Protein AF-A0A812PJ36-F1 (afdb_monomer_lite)

Sequence (92 aa):
MQVAGADQSSIDAIKAVGGSVTIVYMERVALRAHIKPWKFEVLPRTARPTMKMVTYLEKMKARGCHVRYIKPLWLIEEEKRLQSQLRELKTE

Secondary structure (DSSP, 8-state):
-EES---HHHHHHHHHT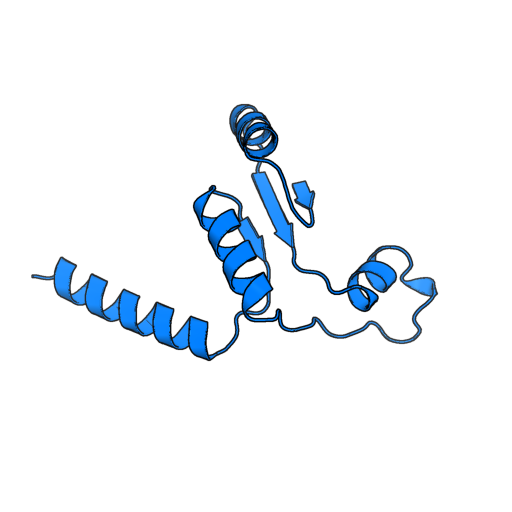T---EEE---HHHHHHHH-GGG-SSPPPPPPPPHHHHHHHHHHHHTT-EEE----HHHHHHHHHHHHHHHHTTT-

Radius of gyration: 16.74 Å; chains: 1; bounding box: 37×35×44 Å

Structure (mmCIF, N/CA/C/O backbone):
data_AF-A0A812PJ36-F1
#
_entry.id   AF-A0A812PJ36-F1
#
loop_
_atom_site.group_PDB
_atom_site.id
_atom_site.type_symbol
_atom_site.label_atom_id
_atom_site.label_alt_id
_atom_site.label_comp_id
_atom_site.label_asym_id
_atom_site.label_entity_id
_atom_site.label_seq_id
_atom_site.pdbx_PDB_ins_code
_atom_site.Cartn_x
_atom_site.Cartn_y
_atom_site.Cartn_z
_atom_site.occupancy
_atom_site.B_iso_or_equiv
_atom_site.auth_seq_id
_atom_site.auth_comp_id
_atom_site.auth_asym_id
_atom_site.auth_atom_id
_atom_site.pdbx_PDB_model_num
ATOM 1 N N . MET A 1 1 ? 0.221 9.675 -6.667 1.00 82.38 1 MET A N 1
ATOM 2 C CA . MET A 1 1 ? 1.506 8.950 -6.830 1.00 82.38 1 MET A CA 1
ATOM 3 C C . MET A 1 1 ? 1.353 7.510 -6.341 1.00 82.38 1 MET A C 1
ATOM 5 O O . MET A 1 1 ? 0.707 7.322 -5.316 1.00 82.38 1 MET A O 1
ATOM 9 N N . GLN A 1 2 ? 1.883 6.512 -7.063 1.00 87.38 2 GLN A N 1
ATOM 10 C CA . GLN A 1 2 ? 1.803 5.086 -6.689 1.00 87.38 2 GLN A CA 1
ATOM 11 C C . GLN A 1 2 ? 3.196 4.529 -6.378 1.00 87.38 2 GLN A C 1
ATOM 13 O O . GLN A 1 2 ? 4.080 4.615 -7.226 1.00 87.38 2 GLN A O 1
ATOM 18 N N . VAL A 1 3 ? 3.390 3.982 -5.177 1.00 89.81 3 VAL A N 1
ATOM 19 C CA . VAL A 1 3 ? 4.692 3.485 -4.686 1.00 89.81 3 VAL A CA 1
ATOM 20 C C . VAL A 1 3 ? 4.530 2.255 -3.786 1.00 89.81 3 VAL A C 1
ATOM 22 O O . VAL A 1 3 ? 3.426 1.935 -3.359 1.00 89.81 3 VAL A O 1
ATOM 25 N N . ALA A 1 4 ? 5.628 1.557 -3.482 1.00 87.25 4 ALA A N 1
ATOM 26 C CA . ALA A 1 4 ? 5.627 0.424 -2.546 1.00 87.25 4 ALA A CA 1
ATOM 27 C C . ALA A 1 4 ? 5.698 0.856 -1.064 1.00 87.25 4 ALA A C 1
ATOM 29 O O . ALA A 1 4 ? 5.265 0.121 -0.181 1.00 87.25 4 ALA A O 1
ATOM 30 N N . GLY A 1 5 ? 6.227 2.049 -0.792 1.00 88.31 5 GLY A N 1
ATOM 31 C CA . GLY A 1 5 ? 6.380 2.617 0.544 1.00 88.31 5 GLY A CA 1
ATOM 32 C C . GLY A 1 5 ? 6.810 4.079 0.456 1.00 88.31 5 GLY A C 1
ATOM 33 O O . GLY A 1 5 ? 7.219 4.538 -0.611 1.00 88.31 5 GLY A O 1
ATOM 34 N N . ALA A 1 6 ? 6.670 4.806 1.560 1.00 88.81 6 ALA A N 1
ATOM 35 C CA . ALA A 1 6 ? 7.080 6.202 1.673 1.00 88.81 6 ALA A CA 1
ATOM 36 C C . ALA A 1 6 ? 7.383 6.555 3.137 1.00 88.81 6 ALA A C 1
ATOM 38 O O . ALA A 1 6 ? 6.799 5.970 4.055 1.00 88.81 6 ALA A O 1
ATOM 39 N N . ASP A 1 7 ? 8.266 7.525 3.349 1.00 90.50 7 ASP A N 1
ATOM 40 C CA . ASP A 1 7 ? 8.557 8.075 4.670 1.00 90.50 7 ASP A CA 1
ATOM 41 C C . ASP A 1 7 ? 7.520 9.119 5.086 1.00 90.50 7 ASP A C 1
ATOM 43 O O . ASP A 1 7 ? 6.831 9.709 4.251 1.00 90.50 7 ASP A O 1
ATOM 47 N N . GLN A 1 8 ? 7.418 9.362 6.395 1.00 88.06 8 GLN A N 1
ATOM 48 C CA . GLN A 1 8 ? 6.438 10.296 6.951 1.00 88.06 8 GLN A CA 1
ATOM 49 C C . GLN A 1 8 ? 6.622 11.715 6.391 1.00 88.06 8 GLN A C 1
ATOM 51 O O . GLN A 1 8 ? 5.665 12.314 5.913 1.00 88.06 8 GLN A O 1
ATOM 56 N N . SER A 1 9 ? 7.864 12.204 6.347 1.00 92.00 9 SER A N 1
ATOM 57 C CA . SER A 1 9 ? 8.197 13.523 5.797 1.00 92.00 9 SER A CA 1
ATOM 58 C C . SER A 1 9 ? 7.774 13.676 4.334 1.00 92.00 9 SER A C 1
ATOM 60 O O . SER A 1 9 ? 7.232 14.709 3.948 1.00 92.00 9 SER A O 1
ATOM 62 N N . SER A 1 10 ? 7.968 12.637 3.517 1.00 89.56 10 SER A N 1
ATOM 63 C CA . SER A 1 10 ? 7.564 12.643 2.109 1.00 89.56 10 SER A CA 1
ATOM 64 C C . SER A 1 10 ? 6.046 12.634 1.948 1.00 89.56 10 SER A C 1
ATOM 66 O O . SER A 1 10 ? 5.518 13.323 1.077 1.00 89.56 10 SER A O 1
ATOM 68 N N . ILE A 1 11 ? 5.334 11.875 2.784 1.00 90.00 11 ILE A N 1
ATOM 69 C CA . ILE A 1 11 ? 3.867 11.837 2.777 1.00 90.00 11 ILE A CA 1
ATOM 70 C C . ILE A 1 11 ? 3.304 13.217 3.114 1.00 90.00 11 ILE A C 1
ATOM 72 O O . ILE A 1 11 ? 2.399 13.688 2.424 1.00 90.00 11 ILE A O 1
ATOM 76 N N . ASP A 1 12 ? 3.852 13.867 4.137 1.00 91.31 12 ASP A N 1
ATOM 77 C CA . ASP A 1 12 ? 3.375 15.166 4.606 1.00 91.31 12 ASP A CA 1
ATOM 78 C C . ASP A 1 12 ? 3.676 16.272 3.588 1.00 91.31 12 ASP A C 1
ATOM 80 O O . ASP A 1 12 ? 2.797 17.076 3.282 1.00 91.31 12 ASP A O 1
ATOM 84 N N . ALA A 1 13 ? 4.856 16.244 2.960 1.00 92.56 13 ALA A N 1
ATOM 85 C CA . ALA A 1 13 ? 5.194 17.158 1.870 1.00 92.56 13 ALA A CA 1
ATOM 86 C C . ALA A 1 13 ? 4.249 17.005 0.666 1.00 92.56 13 ALA A C 1
ATOM 88 O O . ALA A 1 13 ? 3.754 17.996 0.132 1.00 92.56 13 ALA A O 1
ATOM 89 N N . ILE A 1 14 ? 3.946 15.768 0.253 1.00 90.31 14 ILE A N 1
ATOM 90 C CA . ILE A 1 14 ? 3.033 15.517 -0.874 1.00 90.31 14 ILE A CA 1
ATOM 91 C C . ILE A 1 14 ? 1.610 15.972 -0.531 1.00 90.31 14 ILE A C 1
ATOM 93 O O . ILE A 1 14 ? 0.945 16.574 -1.376 1.00 90.31 14 ILE A O 1
ATOM 97 N N . LYS A 1 15 ? 1.150 15.729 0.701 1.00 91.06 15 LYS A N 1
ATOM 98 C CA . LYS A 1 15 ? -0.162 16.195 1.170 1.00 91.06 15 LYS A CA 1
ATOM 99 C C . LYS A 1 15 ? -0.245 17.718 1.245 1.00 91.06 15 LYS A C 1
ATOM 101 O O . LYS A 1 15 ? -1.283 18.261 0.888 1.00 91.06 15 LYS A O 1
ATOM 106 N N . ALA A 1 16 ? 0.825 18.403 1.654 1.00 91.88 16 ALA A N 1
ATOM 107 C CA . ALA A 1 16 ? 0.865 19.866 1.720 1.00 91.88 16 ALA A CA 1
ATOM 108 C C . ALA A 1 16 ? 0.663 20.523 0.343 1.00 91.88 16 ALA A C 1
ATOM 110 O O . ALA A 1 16 ? 0.041 21.575 0.245 1.00 91.88 16 ALA A O 1
ATOM 111 N N . VAL A 1 17 ? 1.121 19.866 -0.726 1.00 92.50 17 VAL A N 1
ATOM 112 C CA . VAL A 1 17 ? 0.914 20.300 -2.121 1.00 92.50 17 VAL A CA 1
ATOM 113 C C . VAL A 1 17 ? -0.478 19.895 -2.654 1.00 92.50 17 VAL A C 1
ATOM 115 O O . VAL A 1 17 ? -0.839 20.225 -3.780 1.00 92.50 17 VAL A O 1
ATOM 118 N N . GLY A 1 18 ? -1.290 19.185 -1.863 1.00 88.00 18 GLY A N 1
ATOM 119 C CA . GLY A 1 18 ? -2.602 18.668 -2.273 1.00 88.00 18 GLY A CA 1
ATOM 120 C C . GLY A 1 18 ? -2.537 17.356 -3.063 1.00 88.00 18 GLY A C 1
ATOM 121 O O . GLY A 1 18 ? -3.517 16.943 -3.682 1.00 88.00 18 GLY A O 1
ATOM 122 N N . GLY A 1 19 ? -1.386 16.681 -3.062 1.00 89.12 19 GLY A N 1
ATOM 123 C CA . GLY A 1 19 ? -1.205 15.384 -3.702 1.00 89.12 19 GLY A CA 1
ATOM 124 C C . GLY A 1 19 ? -1.683 14.214 -2.839 1.00 89.12 19 GLY A C 1
ATOM 125 O O . GLY A 1 19 ? -1.824 14.306 -1.621 1.00 89.12 19 GLY A O 1
ATOM 126 N N . SER A 1 20 ? -1.874 13.055 -3.474 1.00 88.81 20 SER A N 1
ATOM 127 C CA . SER A 1 20 ? -2.216 11.803 -2.793 1.00 88.81 20 SER A CA 1
ATOM 128 C C . SER A 1 20 ? -1.173 10.707 -3.037 1.00 88.81 20 SER A C 1
ATOM 130 O O . SER A 1 20 ? -0.669 10.511 -4.152 1.00 88.81 20 SER A O 1
ATOM 132 N N . VAL A 1 21 ? -0.855 9.962 -1.974 1.00 90.50 21 VAL A N 1
ATOM 133 C CA . VAL A 1 21 ? 0.054 8.807 -2.011 1.00 90.50 21 VAL A CA 1
ATOM 134 C C . VAL A 1 21 ? -0.764 7.527 -1.896 1.00 90.50 21 VAL A C 1
ATOM 136 O O . VAL A 1 21 ? -1.491 7.323 -0.921 1.00 90.50 21 VAL A O 1
ATOM 139 N N . THR A 1 22 ? -0.639 6.669 -2.904 1.00 92.62 22 THR A N 1
ATOM 140 C CA . THR A 1 22 ? -1.229 5.331 -2.932 1.00 92.62 22 THR A CA 1
ATOM 141 C C . THR A 1 22 ? -0.123 4.289 -2.845 1.00 92.62 22 THR A C 1
ATOM 143 O O . THR A 1 22 ? 0.801 4.279 -3.656 1.00 92.62 22 THR A O 1
ATOM 146 N N . ILE A 1 23 ? -0.225 3.403 -1.866 1.00 92.12 23 ILE A N 1
ATOM 147 C CA . ILE A 1 23 ? 0.712 2.315 -1.630 1.00 92.12 23 ILE A CA 1
ATOM 148 C C . ILE A 1 23 ? 0.133 1.041 -2.221 1.00 92.12 23 ILE A C 1
ATOM 150 O O . ILE A 1 23 ? -0.953 0.606 -1.834 1.00 92.12 23 ILE A O 1
ATOM 154 N N . VAL A 1 24 ? 0.850 0.452 -3.172 1.00 91.56 24 VAL A N 1
ATOM 155 C CA . VAL A 1 24 ? 0.431 -0.767 -3.867 1.00 91.56 24 VAL A CA 1
ATOM 156 C C . VAL A 1 24 ? 1.350 -1.906 -3.456 1.00 91.56 24 VAL A C 1
ATOM 158 O O . VAL A 1 24 ? 2.564 -1.835 -3.638 1.00 91.56 24 VAL A O 1
ATOM 161 N N . TYR A 1 25 ? 0.768 -2.977 -2.921 1.00 91.31 25 TYR A N 1
ATOM 162 C CA . TYR A 1 25 ? 1.526 -4.188 -2.635 1.00 91.31 25 TYR A CA 1
ATOM 163 C C . TYR A 1 25 ? 1.753 -4.989 -3.922 1.00 91.31 25 TYR A C 1
ATOM 165 O O . TYR A 1 25 ? 0.799 -5.433 -4.564 1.00 91.31 25 TYR A O 1
ATOM 173 N N . MET A 1 26 ? 3.021 -5.198 -4.279 1.00 89.81 26 MET A N 1
ATOM 174 C CA . MET A 1 26 ? 3.429 -6.053 -5.393 1.00 89.81 26 MET A CA 1
ATOM 175 C C . MET A 1 26 ? 4.508 -7.027 -4.924 1.00 89.81 26 MET A C 1
ATOM 177 O O . MET A 1 26 ? 5.492 -6.636 -4.299 1.00 89.81 26 MET A O 1
ATOM 181 N N . GLU A 1 27 ? 4.321 -8.306 -5.235 1.00 90.38 27 GLU A N 1
ATOM 182 C CA . GLU A 1 27 ? 5.331 -9.348 -5.037 1.00 90.38 27 GLU A CA 1
ATOM 183 C C . GLU A 1 27 ? 6.409 -9.251 -6.142 1.00 90.38 27 GLU A C 1
ATOM 185 O O . GLU A 1 27 ? 6.200 -8.582 -7.158 1.00 90.38 27 GLU A O 1
ATOM 190 N N . ARG A 1 28 ? 7.588 -9.862 -5.956 1.00 89.31 28 ARG A N 1
ATOM 191 C CA . ARG A 1 28 ? 8.739 -9.696 -6.865 1.00 89.31 28 ARG A CA 1
ATOM 192 C C . ARG A 1 28 ? 8.416 -10.082 -8.311 1.00 89.31 28 ARG A C 1
ATOM 194 O O . ARG A 1 28 ? 8.880 -9.405 -9.231 1.00 89.31 28 ARG A O 1
ATOM 201 N N . VAL A 1 29 ? 7.626 -11.132 -8.523 1.00 89.75 29 VAL A N 1
ATOM 202 C CA . VAL A 1 29 ? 7.197 -11.580 -9.854 1.00 89.75 29 VAL A CA 1
ATOM 203 C C . VAL A 1 29 ? 6.232 -10.567 -10.466 1.00 89.75 29 VAL A C 1
ATOM 205 O O . VAL A 1 29 ? 6.419 -10.162 -11.613 1.00 89.75 29 VAL A O 1
ATOM 208 N N . ALA A 1 30 ? 5.262 -10.083 -9.686 1.00 89.19 30 ALA A N 1
ATOM 209 C CA . ALA A 1 30 ? 4.307 -9.067 -10.133 1.00 89.19 30 ALA A CA 1
ATOM 210 C C . ALA A 1 30 ? 4.989 -7.729 -10.470 1.00 89.19 30 ALA A C 1
ATOM 212 O O . ALA A 1 30 ? 4.669 -7.108 -11.481 1.00 89.19 30 ALA A O 1
ATOM 213 N N . LEU A 1 31 ? 5.973 -7.306 -9.672 1.00 89.94 31 LEU A N 1
ATOM 214 C CA . LEU A 1 31 ? 6.757 -6.099 -9.937 1.00 89.94 31 LEU A CA 1
ATOM 215 C C . LEU A 1 31 ? 7.585 -6.245 -11.219 1.00 89.94 31 LEU A C 1
ATOM 217 O O . LEU A 1 31 ? 7.651 -5.330 -12.036 1.00 89.94 31 LEU A O 1
ATOM 221 N N . ARG A 1 32 ? 8.192 -7.415 -11.434 1.00 89.44 32 ARG A N 1
ATOM 222 C CA . ARG A 1 32 ? 8.955 -7.690 -12.655 1.00 89.44 32 ARG A CA 1
ATOM 223 C C . ARG A 1 32 ? 8.056 -7.693 -13.892 1.00 89.44 32 ARG A C 1
ATOM 225 O O . ARG A 1 32 ? 8.474 -7.166 -14.921 1.00 89.44 32 ARG A O 1
ATOM 232 N N . ALA A 1 33 ? 6.837 -8.218 -13.776 1.00 91.69 33 ALA A N 1
ATOM 233 C CA . ALA A 1 33 ? 5.824 -8.138 -14.826 1.00 91.69 33 ALA A CA 1
ATOM 234 C C . ALA A 1 33 ? 5.356 -6.696 -15.076 1.00 91.69 33 ALA A C 1
ATOM 236 O O . ALA A 1 33 ? 5.128 -6.324 -16.221 1.00 91.69 33 ALA A O 1
ATOM 237 N N . HIS A 1 34 ? 5.287 -5.862 -14.036 1.00 89.31 34 HIS A N 1
ATOM 238 C CA . HIS A 1 34 ? 4.945 -4.446 -14.173 1.00 89.31 34 HIS A CA 1
ATOM 239 C C . HIS A 1 34 ? 6.020 -3.644 -14.920 1.00 89.31 34 HIS A C 1
ATOM 241 O O . HIS A 1 34 ? 5.694 -2.826 -15.773 1.00 89.31 34 HIS A O 1
ATOM 247 N N . ILE A 1 35 ? 7.301 -3.897 -14.631 1.00 91.38 35 ILE A N 1
ATOM 248 C CA . ILE A 1 35 ? 8.422 -3.176 -15.259 1.00 91.38 35 ILE A CA 1
ATOM 249 C C . ILE A 1 35 ? 8.690 -3.685 -16.683 1.00 91.38 35 ILE A C 1
ATOM 251 O O . ILE A 1 35 ? 9.024 -2.900 -17.568 1.00 91.38 35 ILE A O 1
ATOM 255 N N . LYS A 1 36 ? 8.608 -5.002 -16.910 1.00 91.44 36 LYS A N 1
ATOM 256 C CA . LYS A 1 36 ? 8.919 -5.630 -18.206 1.00 91.44 36 LYS A CA 1
ATOM 257 C C . LYS A 1 36 ? 7.835 -6.636 -18.595 1.00 91.44 36 LYS A C 1
ATOM 259 O O . LYS A 1 36 ? 8.091 -7.842 -18.527 1.00 91.44 36 LYS A O 1
ATOM 264 N N . PRO A 1 37 ? 6.652 -6.166 -19.023 1.00 89.31 37 PRO A N 1
ATOM 265 C CA . PRO A 1 37 ? 5.529 -7.045 -19.343 1.00 89.31 37 PRO A CA 1
ATOM 266 C C . PRO A 1 37 ? 5.830 -7.998 -20.504 1.00 89.31 37 PRO A C 1
ATOM 268 O O . PRO A 1 37 ? 5.450 -9.157 -20.445 1.00 89.31 37 PRO A O 1
ATOM 271 N N . TRP A 1 38 ? 6.615 -7.573 -21.499 1.00 89.94 38 TRP A N 1
ATOM 272 C CA . TRP A 1 38 ? 6.971 -8.388 -22.674 1.00 89.94 38 TRP A CA 1
ATOM 273 C C . TRP A 1 38 ? 7.832 -9.626 -22.370 1.00 89.94 38 TRP A C 1
ATOM 275 O O . TRP A 1 38 ? 8.056 -10.448 -23.250 1.00 89.94 38 TRP A O 1
ATOM 285 N N . LYS A 1 39 ? 8.364 -9.757 -21.149 1.00 89.12 39 LYS A N 1
ATOM 286 C CA . LYS A 1 39 ? 9.110 -10.953 -20.721 1.00 89.12 39 LYS A CA 1
ATOM 287 C C . LYS A 1 39 ? 8.205 -12.073 -20.208 1.00 89.12 39 LYS A C 1
ATOM 289 O O . LYS A 1 39 ? 8.717 -13.135 -19.866 1.00 89.12 39 LYS A O 1
ATOM 294 N N . PHE A 1 40 ? 6.909 -11.813 -20.080 1.00 87.38 40 PHE A N 1
ATOM 295 C CA . PHE A 1 40 ? 5.933 -12.750 -19.551 1.00 87.38 40 PHE A CA 1
ATOM 296 C C . PHE A 1 40 ? 4.886 -13.018 -20.628 1.00 87.38 40 PHE A C 1
ATOM 298 O O . PHE A 1 40 ? 4.196 -12.100 -21.057 1.00 87.38 40 PHE A O 1
ATOM 305 N N . GLU A 1 41 ? 4.756 -14.276 -21.045 1.00 86.00 41 GLU A N 1
ATOM 306 C CA . GLU A 1 41 ? 3.691 -14.701 -21.964 1.00 86.00 41 GLU A CA 1
ATOM 307 C C . GLU A 1 41 ? 2.314 -14.614 -21.294 1.00 86.00 41 GLU A C 1
ATOM 309 O O . GLU A 1 41 ? 1.327 -14.229 -21.914 1.00 86.00 41 GLU A O 1
ATOM 314 N N . VAL A 1 42 ? 2.263 -14.920 -19.993 1.00 87.56 42 VAL A N 1
ATOM 315 C CA . VAL A 1 42 ? 1.062 -14.830 -19.160 1.00 87.56 42 VAL A CA 1
ATOM 316 C C . VAL A 1 42 ? 1.354 -13.945 -17.954 1.00 87.56 42 VAL A C 1
ATOM 318 O O . VAL A 1 42 ? 2.321 -14.168 -17.220 1.00 87.56 42 VAL A O 1
ATOM 321 N N . LEU A 1 43 ? 0.503 -12.942 -17.727 1.00 84.69 43 LEU A N 1
ATOM 322 C CA . LEU A 1 43 ? 0.642 -12.051 -16.580 1.00 84.69 43 LEU A CA 1
ATOM 323 C C . LEU A 1 43 ? 0.322 -12.792 -15.268 1.00 84.69 43 LEU A C 1
ATOM 325 O O . LEU A 1 43 ? -0.715 -13.455 -15.167 1.00 84.69 43 LEU A O 1
ATOM 329 N N . PRO A 1 44 ? 1.182 -12.669 -14.241 1.00 85.62 44 PRO A N 1
ATOM 330 C CA . PRO A 1 44 ? 0.962 -13.314 -12.956 1.00 85.62 44 PRO A CA 1
ATOM 331 C C . PRO A 1 44 ? -0.265 -12.726 -12.251 1.00 85.62 44 PRO A C 1
ATOM 333 O O . PRO A 1 44 ? -0.515 -11.519 -12.288 1.00 85.62 44 PRO A O 1
ATOM 336 N N . ARG A 1 45 ? -1.015 -13.585 -11.551 1.00 84.75 45 ARG A N 1
ATOM 337 C CA . ARG A 1 45 ? -2.109 -13.145 -10.677 1.00 84.75 45 ARG A CA 1
ATOM 338 C C . ARG A 1 45 ? -1.559 -12.365 -9.482 1.00 84.75 45 ARG A C 1
ATOM 340 O O . ARG A 1 45 ? -0.441 -12.593 -9.023 1.00 84.75 45 ARG A O 1
ATOM 347 N N . THR A 1 46 ? -2.370 -11.460 -8.951 1.00 83.81 46 THR A N 1
ATOM 348 C CA . THR A 1 46 ? -2.038 -10.671 -7.764 1.00 83.81 46 THR A CA 1
ATOM 349 C C . THR A 1 46 ? -1.895 -11.563 -6.531 1.00 83.81 46 THR A C 1
AT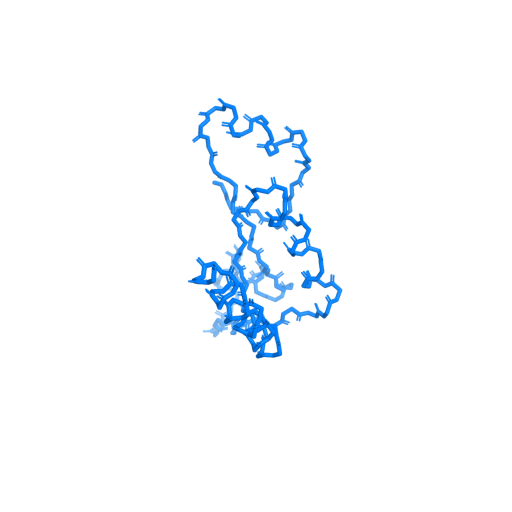OM 351 O O . THR A 1 46 ? -2.800 -12.316 -6.169 1.00 83.81 46 THR A O 1
ATOM 354 N N . ALA A 1 47 ? -0.737 -11.470 -5.879 1.00 85.75 47 ALA A N 1
ATOM 355 C CA . ALA A 1 47 ? -0.427 -12.238 -4.682 1.00 85.75 47 ALA A CA 1
ATOM 356 C C . ALA A 1 47 ? -1.170 -11.699 -3.449 1.00 85.75 47 ALA A C 1
ATOM 358 O O . ALA A 1 47 ? -1.416 -10.495 -3.320 1.00 85.75 47 ALA A O 1
ATOM 359 N N . ARG A 1 48 ? -1.483 -12.597 -2.508 1.00 87.25 48 ARG A N 1
ATOM 360 C CA . ARG A 1 48 ? -1.960 -12.211 -1.174 1.00 87.25 48 ARG A CA 1
ATOM 361 C C . ARG A 1 48 ? -0.762 -11.870 -0.278 1.00 87.25 48 ARG A C 1
ATOM 363 O O . ARG A 1 48 ? 0.203 -12.633 -0.272 1.00 87.25 48 ARG A O 1
ATOM 370 N N . PRO A 1 49 ? -0.808 -10.764 0.482 1.00 89.44 49 PRO A N 1
ATOM 371 C CA . PRO A 1 49 ? 0.270 -10.410 1.397 1.00 89.44 49 PRO A CA 1
ATOM 372 C C . PRO A 1 49 ? 0.340 -11.362 2.598 1.00 89.44 49 PRO A C 1
ATOM 374 O O . PRO A 1 49 ? -0.675 -11.850 3.093 1.00 89.44 49 PRO A O 1
ATOM 377 N N . THR A 1 50 ? 1.551 -11.581 3.109 1.00 89.31 50 THR A N 1
ATOM 378 C CA . THR A 1 50 ? 1.796 -12.264 4.390 1.00 89.31 50 THR A CA 1
ATOM 379 C C . THR A 1 50 ? 1.347 -11.394 5.570 1.00 89.31 50 THR A C 1
ATOM 381 O O . THR A 1 50 ? 1.353 -10.168 5.468 1.00 89.31 50 THR A O 1
ATOM 384 N N . MET A 1 51 ? 1.071 -12.001 6.731 1.00 87.75 51 MET A N 1
ATOM 385 C CA . MET A 1 51 ? 0.686 -11.306 7.974 1.00 87.75 51 MET A CA 1
ATOM 386 C C . MET A 1 51 ? 1.576 -10.090 8.300 1.00 87.75 51 MET A C 1
ATOM 388 O O . MET A 1 51 ? 1.070 -8.995 8.518 1.00 87.75 51 MET A O 1
ATOM 392 N N . LYS A 1 52 ? 2.910 -10.250 8.244 1.00 89.69 52 LYS A N 1
ATOM 393 C CA . LYS A 1 52 ? 3.875 -9.160 8.498 1.00 89.69 52 LYS A CA 1
ATOM 394 C C . LYS A 1 52 ? 3.668 -7.961 7.567 1.00 89.69 52 LYS A C 1
ATOM 396 O O . LYS A 1 52 ? 3.782 -6.814 7.992 1.00 89.69 52 LYS A O 1
ATOM 401 N N . MET A 1 53 ? 3.362 -8.235 6.300 1.00 90.12 53 MET A N 1
ATOM 402 C CA . MET A 1 53 ? 3.131 -7.198 5.302 1.00 90.12 53 MET A CA 1
ATOM 403 C C . MET A 1 53 ? 1.780 -6.518 5.523 1.00 90.12 53 MET A C 1
ATOM 405 O O . MET A 1 53 ? 1.705 -5.302 5.417 1.00 90.12 53 MET A O 1
ATOM 409 N N . VAL A 1 54 ? 0.737 -7.260 5.908 1.00 90.94 54 VAL A N 1
ATOM 410 C CA . VAL A 1 54 ? -0.558 -6.667 6.288 1.00 90.94 54 VAL A CA 1
ATOM 411 C C . VAL A 1 54 ? -0.378 -5.666 7.430 1.00 90.94 54 VAL A C 1
ATOM 413 O O . VAL A 1 54 ? -0.841 -4.535 7.325 1.00 90.94 54 VAL A O 1
ATOM 416 N N . THR A 1 55 ? 0.376 -6.019 8.475 1.00 90.81 55 THR A N 1
ATOM 417 C CA . THR A 1 55 ? 0.664 -5.094 9.583 1.00 90.81 55 THR A CA 1
ATOM 418 C C . THR A 1 55 ? 1.394 -3.835 9.113 1.00 90.81 55 THR A C 1
ATOM 420 O O . THR A 1 55 ? 1.096 -2.738 9.580 1.00 90.81 55 THR A O 1
ATOM 423 N N . TYR A 1 56 ? 2.346 -3.964 8.186 1.00 91.31 56 TYR A N 1
ATOM 424 C CA . TYR A 1 56 ? 3.028 -2.810 7.598 1.00 91.31 56 TYR A CA 1
ATOM 425 C C . TYR A 1 56 ? 2.064 -1.927 6.791 1.00 91.31 56 TYR A C 1
ATOM 427 O O . TYR A 1 56 ? 2.050 -0.709 6.956 1.00 91.31 56 TYR A O 1
ATOM 435 N N . LEU A 1 57 ? 1.216 -2.538 5.967 1.00 90.81 57 LEU A N 1
ATOM 436 C CA . LEU A 1 57 ? 0.235 -1.850 5.131 1.00 90.81 57 LEU A CA 1
ATOM 437 C C . LEU A 1 57 ? -0.808 -1.097 5.972 1.00 90.81 57 LEU A C 1
ATOM 439 O O . LEU A 1 57 ? -1.099 0.061 5.678 1.00 90.81 57 LEU A O 1
ATOM 443 N N . GLU A 1 58 ? -1.300 -1.686 7.061 1.00 89.88 58 GLU A N 1
ATOM 444 C CA . GLU A 1 58 ? -2.208 -0.995 7.987 1.00 89.88 58 GLU A CA 1
ATOM 445 C C . GLU A 1 58 ? -1.513 0.159 8.731 1.00 89.88 58 GLU A C 1
ATOM 447 O O . GLU A 1 58 ? -2.107 1.224 8.896 1.00 89.88 58 GLU A O 1
ATOM 452 N N . LYS A 1 59 ? -0.224 0.031 9.088 1.00 91.19 59 LYS A N 1
ATOM 453 C CA . LYS A 1 59 ? 0.556 1.168 9.624 1.00 91.19 59 LYS A CA 1
ATOM 454 C C . LYS A 1 59 ? 0.640 2.318 8.621 1.00 91.19 59 LYS A C 1
ATOM 456 O O . LYS A 1 59 ? 0.512 3.478 9.004 1.00 91.19 59 LYS A O 1
ATOM 461 N N . MET A 1 60 ? 0.833 2.014 7.341 1.00 88.62 60 MET A N 1
ATOM 462 C CA . MET A 1 60 ? 0.869 3.035 6.293 1.00 88.62 60 MET A CA 1
ATOM 463 C C . MET A 1 60 ? -0.505 3.674 6.050 1.00 88.62 60 MET A C 1
ATOM 465 O O . MET A 1 60 ? -0.589 4.878 5.810 1.00 88.62 60 MET A O 1
ATOM 469 N N . LYS A 1 61 ? -1.587 2.902 6.181 1.00 90.00 61 LYS A N 1
ATOM 470 C CA . LYS A 1 61 ? -2.962 3.419 6.159 1.00 90.00 61 LYS A CA 1
ATOM 471 C C . LYS A 1 61 ? -3.214 4.385 7.321 1.00 90.00 61 LYS A C 1
ATOM 473 O O . LYS A 1 61 ? -3.757 5.463 7.097 1.00 90.00 61 LYS A O 1
ATOM 478 N N . ALA A 1 62 ? -2.741 4.061 8.527 1.00 88.75 62 ALA A N 1
ATOM 479 C CA . ALA A 1 62 ? -2.838 4.937 9.700 1.00 88.75 62 ALA A CA 1
ATOM 480 C C . ALA A 1 62 ? -2.082 6.271 9.527 1.00 88.75 62 ALA A C 1
ATOM 482 O O . ALA A 1 62 ? -2.507 7.292 10.055 1.00 88.75 62 ALA A O 1
ATOM 483 N N . ARG A 1 63 ? -1.011 6.299 8.720 1.00 86.44 63 ARG A N 1
ATOM 484 C CA . ARG A 1 63 ? -0.292 7.534 8.335 1.00 86.44 63 ARG A CA 1
ATOM 485 C C . ARG A 1 63 ? -1.048 8.388 7.302 1.00 86.44 63 ARG A C 1
ATOM 487 O O . ARG A 1 63 ? -0.579 9.450 6.888 1.00 86.44 63 ARG A O 1
ATOM 494 N N . GLY A 1 64 ? -2.225 7.949 6.858 1.00 84.25 64 GLY A N 1
ATOM 495 C CA . GLY A 1 64 ? -3.064 8.652 5.888 1.00 84.25 64 GLY A CA 1
ATOM 496 C C . GLY A 1 64 ? -2.651 8.424 4.434 1.00 84.25 64 GLY A C 1
ATOM 497 O O . GLY A 1 64 ? -2.885 9.292 3.593 1.00 84.25 64 GLY A O 1
ATOM 498 N N . CYS A 1 65 ? -2.013 7.290 4.131 1.00 88.44 65 CYS A N 1
ATOM 499 C CA . CYS A 1 65 ? -1.846 6.825 2.756 1.00 88.44 65 CYS A CA 1
ATOM 500 C C . CYS A 1 65 ? -3.038 5.966 2.328 1.00 88.44 65 CYS A C 1
ATOM 502 O O . CYS A 1 65 ? -3.613 5.225 3.125 1.00 88.44 65 CYS A O 1
ATOM 504 N N . HIS A 1 66 ? -3.360 6.001 1.037 1.00 90.81 66 HIS A N 1
ATOM 505 C CA 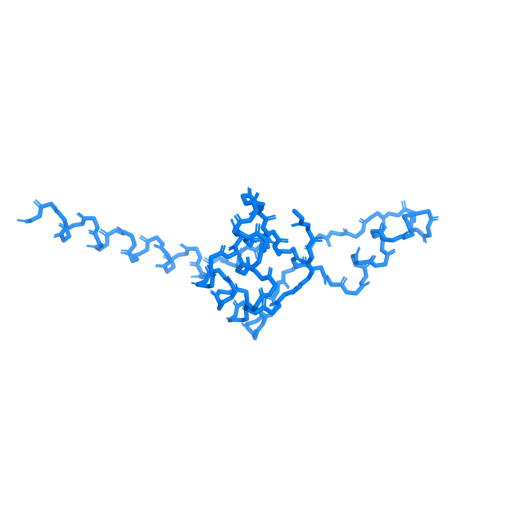. HIS A 1 66 ? -4.290 5.034 0.459 1.00 90.81 66 HIS A CA 1
ATOM 506 C C . HIS A 1 66 ? -3.545 3.730 0.216 1.00 90.81 66 HIS A C 1
ATOM 508 O O . HIS A 1 66 ? -2.434 3.759 -0.304 1.00 90.81 66 HIS A O 1
ATOM 514 N N . VAL A 1 67 ? -4.123 2.586 0.572 1.00 90.56 67 VAL A N 1
ATOM 515 C CA . VAL A 1 67 ? -3.431 1.298 0.450 1.00 90.56 67 VAL A CA 1
ATOM 516 C C . VAL A 1 67 ? -4.248 0.335 -0.399 1.00 90.56 67 VAL A C 1
ATOM 518 O O . VAL A 1 67 ? -5.433 0.124 -0.149 1.00 90.56 67 VAL A O 1
ATOM 521 N N . ARG A 1 68 ? -3.605 -0.257 -1.409 1.00 90.19 68 ARG A N 1
ATOM 522 C CA . ARG A 1 68 ? -4.209 -1.194 -2.357 1.00 90.19 68 ARG A CA 1
ATOM 523 C C . ARG A 1 68 ? -3.529 -2.556 -2.254 1.00 90.19 68 ARG A C 1
ATOM 525 O O . ARG A 1 68 ? -2.391 -2.735 -2.687 1.00 90.19 68 ARG A O 1
ATOM 532 N N . TYR A 1 69 ? -4.255 -3.523 -1.703 1.00 90.56 69 TYR A N 1
ATOM 533 C CA . TYR A 1 69 ? -3.863 -4.929 -1.645 1.00 90.56 69 TYR A CA 1
ATOM 534 C C . TYR A 1 69 ? -5.104 -5.827 -1.574 1.00 90.56 69 TYR A C 1
ATOM 536 O O . TYR A 1 69 ? -6.199 -5.364 -1.252 1.00 90.56 69 TYR A O 1
ATOM 544 N N . ILE A 1 70 ? -4.940 -7.117 -1.877 1.00 87.19 70 ILE A N 1
ATOM 545 C CA . ILE A 1 70 ? -6.008 -8.103 -1.682 1.00 87.19 70 ILE A CA 1
ATOM 546 C C . ILE A 1 70 ? -6.114 -8.390 -0.188 1.00 87.19 70 ILE A C 1
ATOM 548 O O . ILE A 1 70 ? -5.240 -9.050 0.380 1.00 87.19 70 ILE A O 1
ATOM 552 N N . LYS A 1 71 ? -7.184 -7.900 0.438 1.00 87.12 71 LYS A N 1
ATOM 553 C CA . LYS A 1 71 ? -7.456 -8.172 1.848 1.00 87.12 71 LYS A CA 1
ATOM 554 C C . LYS A 1 71 ? -7.732 -9.666 2.056 1.00 87.12 71 LYS A C 1
ATOM 556 O O . LYS A 1 71 ? -8.524 -10.245 1.307 1.00 87.12 71 LYS A O 1
ATOM 561 N N . PRO A 1 72 ? -7.088 -10.311 3.040 1.00 87.50 72 PRO A N 1
ATOM 562 C CA . PRO A 1 72 ? -7.432 -11.675 3.404 1.00 87.50 72 PRO A CA 1
ATOM 563 C C . PRO A 1 72 ? -8.801 -11.722 4.104 1.00 87.50 72 PRO A C 1
ATOM 565 O O . PRO A 1 72 ? -9.220 -10.747 4.721 1.00 87.50 72 PRO A O 1
ATOM 568 N N . LEU A 1 73 ? -9.489 -12.865 4.012 1.00 87.62 73 LEU A N 1
ATOM 569 C CA . LEU A 1 73 ? -10.866 -13.037 4.503 1.00 87.62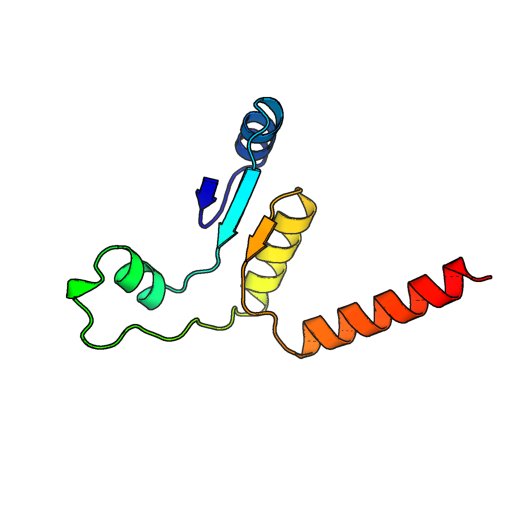 73 LEU A CA 1
ATOM 570 C C . LEU A 1 73 ? -11.012 -12.725 5.998 1.00 87.62 73 LEU A C 1
ATOM 572 O O . LEU A 1 73 ? -11.887 -11.951 6.365 1.00 87.62 73 LEU A O 1
ATOM 576 N N . TRP A 1 74 ? -10.089 -13.225 6.823 1.00 87.38 74 TRP A N 1
ATOM 577 C CA . TRP A 1 74 ? -10.077 -12.981 8.269 1.00 87.38 74 TRP A CA 1
ATOM 578 C C . TRP A 1 74 ? -10.066 -11.487 8.623 1.00 87.38 74 TRP A C 1
ATOM 580 O O . TRP A 1 74 ? -10.725 -11.065 9.565 1.00 87.38 74 TRP A O 1
ATOM 590 N N . LEU A 1 75 ? -9.355 -10.660 7.847 1.00 87.06 75 LEU A N 1
ATOM 591 C CA . LEU A 1 75 ? -9.279 -9.219 8.100 1.00 87.06 75 LEU A CA 1
ATOM 592 C C . LEU A 1 75 ? -10.605 -8.532 7.761 1.00 87.06 75 LEU A C 1
ATOM 594 O O . LEU A 1 75 ? -11.019 -7.603 8.444 1.00 87.06 75 LEU A O 1
ATOM 598 N N . ILE A 1 76 ? -11.270 -9.001 6.704 1.00 88.88 76 ILE A N 1
ATOM 599 C CA . ILE A 1 76 ? -12.571 -8.483 6.273 1.00 88.88 76 ILE A CA 1
ATOM 600 C C . ILE A 1 76 ? -13.647 -8.825 7.309 1.00 88.88 76 ILE A C 1
ATOM 602 O O . ILE A 1 76 ? -14.505 -7.994 7.597 1.00 88.88 76 ILE A O 1
ATOM 606 N N . GLU A 1 77 ? -13.622 -10.042 7.847 1.00 90.38 77 GLU A N 1
ATOM 607 C CA . GLU A 1 77 ? -14.560 -10.499 8.878 1.00 90.38 77 GLU A CA 1
ATOM 608 C C . GLU A 1 77 ? -14.416 -9.686 10.167 1.00 90.38 77 GLU A C 1
ATOM 610 O O . GLU A 1 77 ? -15.414 -9.179 10.682 1.00 90.38 77 GLU A O 1
ATOM 615 N N . GLU A 1 78 ? -13.184 -9.463 10.625 1.00 88.31 78 GLU A N 1
ATOM 616 C CA . GLU A 1 78 ? -12.918 -8.643 11.810 1.00 88.31 78 GLU A CA 1
ATOM 617 C C . GLU A 1 78 ? -13.298 -7.167 11.599 1.00 88.31 78 GLU A C 1
ATOM 619 O O . GLU A 1 78 ? -13.954 -6.576 12.458 1.00 88.31 78 GLU A O 1
ATOM 624 N N . GLU A 1 79 ? -12.989 -6.571 10.436 1.00 87.75 79 GLU A N 1
ATOM 625 C CA . GLU A 1 79 ? -13.438 -5.205 10.107 1.00 87.75 79 GLU A CA 1
ATOM 626 C C . GLU A 1 79 ? -14.974 -5.094 10.146 1.00 87.75 79 GLU A C 1
ATOM 628 O O . GLU A 1 79 ? -15.507 -4.122 10.685 1.00 87.75 79 GLU A O 1
ATOM 633 N N . LYS A 1 80 ? -15.698 -6.091 9.619 1.00 91.38 80 LYS A N 1
ATOM 634 C CA . LYS A 1 80 ? -17.171 -6.121 9.649 1.00 91.38 80 LYS A CA 1
ATOM 635 C C . LYS A 1 80 ? -17.719 -6.247 11.068 1.00 91.38 80 LYS A C 1
ATOM 637 O O . LYS A 1 80 ? -18.692 -5.570 11.406 1.00 91.38 80 LYS A O 1
ATOM 642 N N . ARG A 1 81 ? -17.106 -7.096 11.896 1.00 91.62 81 ARG A N 1
ATOM 643 C CA . ARG A 1 81 ? -17.499 -7.285 13.297 1.00 91.62 81 ARG A CA 1
ATOM 644 C C . ARG A 1 81 ? -17.354 -5.984 14.084 1.00 91.62 81 ARG A C 1
ATOM 646 O O . ARG A 1 81 ? -18.312 -5.552 14.719 1.00 91.62 81 ARG A O 1
ATOM 653 N N . LEU A 1 82 ? -16.202 -5.325 13.962 1.00 90.38 82 LEU A N 1
ATOM 654 C CA . LEU A 1 82 ? -15.934 -4.038 14.608 1.00 90.38 82 LEU A CA 1
ATOM 655 C C . LEU A 1 82 ? -16.872 -2.932 14.109 1.00 90.38 82 LEU A C 1
ATOM 657 O O . LEU A 1 82 ? -17.382 -2.152 14.908 1.00 90.38 82 LEU A O 1
ATOM 661 N N . GLN A 1 83 ? -17.140 -2.869 12.801 1.00 90.94 83 GLN A N 1
ATOM 662 C CA . GLN A 1 83 ? -18.085 -1.895 12.242 1.00 90.94 83 GLN A CA 1
ATOM 663 C C . GLN A 1 83 ? -19.511 -2.085 12.765 1.00 90.94 83 GLN A C 1
ATOM 665 O O . GLN A 1 83 ? -20.208 -1.094 12.979 1.00 90.94 83 GLN A O 1
ATOM 670 N N . SER A 1 84 ? -19.938 -3.332 12.970 1.00 92.25 84 SER A N 1
ATOM 671 C CA . SER A 1 84 ? -21.271 -3.641 13.501 1.00 92.25 84 SER A CA 1
ATOM 672 C C . SER A 1 84 ? -21.400 -3.163 14.949 1.00 92.25 84 SER A C 1
ATOM 674 O O . SER A 1 84 ? -22.299 -2.383 15.249 1.00 92.25 84 SER A O 1
ATOM 676 N N . GLN A 1 85 ? -20.420 -3.493 15.797 1.00 91.19 85 GLN A N 1
ATOM 677 C CA . GLN A 1 85 ? -20.364 -3.034 17.192 1.00 91.19 85 GLN A CA 1
ATOM 678 C C . GLN A 1 85 ? -20.340 -1.503 17.302 1.00 91.19 85 GLN A C 1
ATOM 680 O O . GLN A 1 85 ? -21.077 -0.913 18.085 1.00 91.19 85 GLN A O 1
ATOM 685 N N . LEU A 1 86 ? -19.518 -0.836 16.483 1.00 91.06 86 LEU A N 1
ATOM 686 C CA . LEU A 1 86 ? -19.428 0.626 16.477 1.00 91.06 86 LEU A CA 1
ATOM 687 C C . LEU A 1 86 ? -20.746 1.289 16.044 1.00 91.06 86 LEU A C 1
ATOM 689 O O . LEU A 1 86 ? -21.027 2.420 16.432 1.00 91.06 86 LEU A O 1
ATOM 693 N N . ARG A 1 87 ? -21.529 0.622 15.191 1.00 91.94 87 ARG A N 1
ATOM 694 C CA . ARG A 1 87 ? -22.823 1.123 14.727 1.00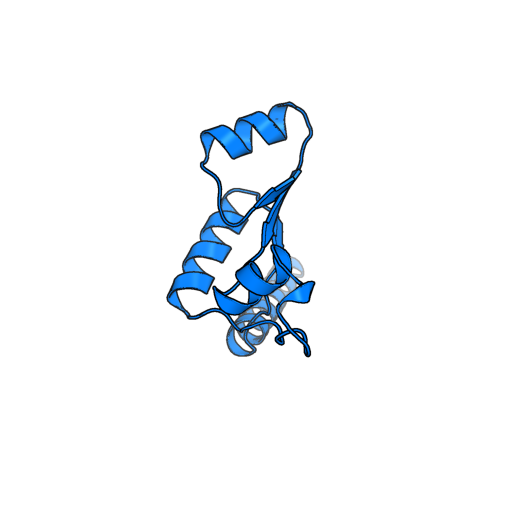 91.94 87 ARG A CA 1
ATOM 695 C C . ARG A 1 87 ? -23.883 1.016 15.818 1.00 91.94 87 ARG A C 1
ATOM 697 O O . ARG A 1 87 ? -24.638 1.967 15.992 1.00 91.94 87 ARG A O 1
ATOM 704 N N . GLU A 1 88 ? -23.909 -0.095 16.545 1.00 91.50 88 GLU A N 1
ATOM 705 C CA . GLU A 1 88 ? -24.796 -0.306 17.696 1.00 91.50 88 GLU A CA 1
ATOM 706 C C . GLU A 1 88 ? -24.549 0.771 18.765 1.00 91.50 88 GLU A C 1
ATOM 708 O O . GLU A 1 88 ? -25.460 1.529 19.079 1.00 91.50 88 GLU A O 1
ATOM 713 N N . LEU A 1 89 ? -23.284 0.972 19.153 1.00 89.12 89 LEU A N 1
ATOM 714 C CA . LEU A 1 89 ? -22.843 2.004 20.107 1.00 89.12 89 LEU A CA 1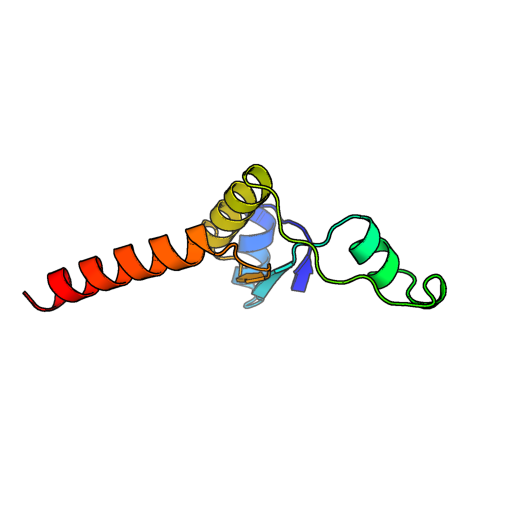
ATOM 715 C C . LEU A 1 89 ? -23.173 3.454 19.718 1.00 89.12 89 LEU A C 1
ATOM 717 O O . LEU A 1 89 ? -23.169 4.326 20.575 1.00 89.12 89 LEU A O 1
ATOM 721 N N . LYS A 1 90 ? -23.359 3.753 18.428 1.00 83.94 90 LYS A N 1
ATOM 722 C CA . LYS A 1 90 ? -23.731 5.104 17.961 1.00 83.94 90 LYS A CA 1
ATOM 723 C C . LYS A 1 90 ? -25.237 5.340 17.943 1.00 83.94 90 LYS A C 1
ATOM 725 O O . LYS A 1 90 ? -25.660 6.465 17.687 1.00 83.94 90 LYS A O 1
ATOM 730 N N . THR A 1 91 ? -26.012 4.267 18.045 1.00 82.00 91 THR A N 1
ATOM 731 C CA . THR A 1 91 ? -27.473 4.310 17.962 1.00 82.00 91 THR A CA 1
ATOM 732 C C . THR A 1 91 ? -28.100 4.385 19.359 1.00 82.00 91 THR A C 1
ATOM 734 O O . THR A 1 91 ? -29.233 4.846 19.474 1.00 82.00 91 THR A O 1
ATOM 737 N N . GLU A 1 92 ? -27.358 3.965 20.389 1.00 59.00 92 GLU A N 1
ATOM 738 C CA . GLU A 1 92 ? -27.610 4.245 21.813 1.00 59.00 92 GLU A CA 1
ATOM 739 C C . GLU A 1 92 ? -27.185 5.670 22.200 1.00 59.00 92 GLU A C 1
ATOM 741 O O . GLU A 1 92 ? -27.914 6.288 23.009 1.00 59.00 92 GLU A O 1
#

Foldseek 3Di:
DEEQDDDLVVCVVCVVVVHAYEHEDADPQQVCCVVCVVVDPDHDDADADDPVVVVVQVVVVVSVHHYDHDDDPVVVVVVVVVVVVVVVVVVD

pLDDT: mean 88.87, std 3.88, range [59.0, 92.62]